Protein AF-A0A968FRR5-F1 (afdb_monomer_lite)

Radius of gyration: 16.45 Å; chains: 1; bounding box: 32×33×42 Å

Sequence (83 aa):
MKIYGIDFTSAPGKRKPVTLAVGELRNKQLTLKEIHAVTHWEEFETFLNRKGPWMAGMDFPFGLPGSFLSTVGLPHDWKKYVS

Structure (mmCIF, N/CA/C/O backbone):
data_AF-A0A968FRR5-F1
#
_entry.id   AF-A0A968FRR5-F1
#
loop_
_atom_site.group_PDB
_atom_site.id
_atom_site.type_symbol
_atom_site.label_atom_id
_atom_site.label_alt_id
_atom_site.label_comp_id
_atom_site.label_asym_id
_atom_site.label_entity_id
_atom_site.label_seq_id
_atom_site.pdbx_PDB_ins_code
_atom_site.Cartn_x
_atom_site.Cartn_y
_atom_site.Cartn_z
_atom_site.occupancy
_atom_site.B_iso_or_equiv
_atom_site.auth_seq_id
_atom_site.auth_comp_id
_atom_site.auth_asym_id
_atom_site.auth_atom_id
_atom_site.pdbx_PDB_model_num
ATOM 1 N N . MET A 1 1 ? -13.289 -4.919 11.788 1.00 95.12 1 MET A N 1
ATOM 2 C CA . MET A 1 1 ? -12.014 -5.470 11.273 1.00 95.12 1 MET A CA 1
ATOM 3 C C . MET A 1 1 ? -11.189 -4.339 10.678 1.00 95.12 1 MET A C 1
ATOM 5 O O . MET A 1 1 ? -11.775 -3.455 10.063 1.00 95.12 1 MET A O 1
ATOM 9 N N . LYS A 1 2 ? -9.864 -4.333 10.871 1.00 97.12 2 LYS A N 1
ATOM 10 C CA . LYS A 1 2 ? -8.977 -3.368 10.204 1.00 97.12 2 LYS A CA 1
ATOM 11 C C . LYS A 1 2 ? -8.678 -3.842 8.783 1.00 97.12 2 LYS A C 1
ATOM 13 O O . LYS A 1 2 ? -8.267 -4.989 8.603 1.00 97.12 2 LYS A O 1
ATOM 18 N N . ILE A 1 3 ? -8.919 -2.973 7.807 1.00 97.88 3 ILE A N 1
ATOM 19 C CA . ILE A 1 3 ? -8.584 -3.201 6.399 1.00 97.88 3 ILE A CA 1
ATOM 20 C C . ILE A 1 3 ? -7.659 -2.076 5.961 1.00 97.88 3 ILE A C 1
ATOM 22 O O . ILE A 1 3 ? -7.939 -0.921 6.254 1.00 97.88 3 ILE A O 1
ATOM 26 N N . TYR A 1 4 ? -6.577 -2.402 5.272 1.00 98.19 4 TYR A N 1
ATOM 27 C CA . TYR A 1 4 ? -5.630 -1.426 4.758 1.00 98.19 4 TYR A CA 1
ATOM 28 C C . TYR A 1 4 ? -5.642 -1.424 3.229 1.00 98.19 4 TYR A C 1
ATOM 30 O O . TYR A 1 4 ? -5.727 -2.481 2.607 1.00 98.19 4 TYR A O 1
ATOM 38 N N . GLY A 1 5 ? -5.576 -0.240 2.630 1.00 97.88 5 GLY A N 1
ATOM 39 C CA . GLY A 1 5 ? -5.284 -0.068 1.207 1.00 97.88 5 GLY A CA 1
ATOM 40 C C . GLY A 1 5 ? -3.893 0.530 1.066 1.00 97.88 5 GLY A C 1
ATOM 41 O O . GLY A 1 5 ? -3.599 1.514 1.742 1.00 97.88 5 GLY A O 1
ATOM 42 N N . ILE A 1 6 ? -3.035 -0.079 0.254 1.00 97.62 6 ILE A N 1
ATOM 43 C CA . ILE A 1 6 ? -1.639 0.336 0.110 1.00 97.62 6 ILE A CA 1
ATOM 44 C C . ILE A 1 6 ? -1.354 0.590 -1.363 1.00 97.62 6 ILE A C 1
ATOM 46 O O . ILE A 1 6 ? -1.382 -0.344 -2.157 1.00 97.62 6 ILE A O 1
ATOM 50 N N . ASP A 1 7 ? -1.066 1.842 -1.701 1.00 95.94 7 ASP A N 1
ATOM 51 C CA . ASP A 1 7 ? -0.463 2.222 -2.981 1.00 95.94 7 ASP A CA 1
ATOM 52 C C . ASP A 1 7 ? 1.055 2.249 -2.786 1.00 95.94 7 ASP A C 1
ATOM 54 O O . ASP A 1 7 ? 1.590 3.049 -2.004 1.00 95.94 7 ASP A O 1
ATOM 58 N N . PHE A 1 8 ? 1.733 1.280 -3.400 1.00 94.88 8 PHE A N 1
ATOM 59 C CA . PHE A 1 8 ? 3.134 1.001 -3.135 1.00 94.88 8 PHE A CA 1
ATOM 60 C C . PHE A 1 8 ? 4.062 1.712 -4.121 1.00 94.88 8 PHE A C 1
ATOM 62 O O . PHE A 1 8 ? 3.834 1.808 -5.324 1.00 94.88 8 PHE A O 1
ATOM 69 N N . THR A 1 9 ? 5.222 2.111 -3.614 1.00 92.56 9 THR A N 1
ATOM 70 C CA . THR A 1 9 ? 6.353 2.559 -4.420 1.00 92.56 9 THR A CA 1
ATOM 71 C C . THR A 1 9 ? 7.610 1.844 -3.952 1.00 92.56 9 THR A C 1
ATOM 73 O O . THR A 1 9 ? 7.856 1.722 -2.756 1.00 92.56 9 THR A O 1
ATOM 76 N N . SER A 1 10 ? 8.440 1.399 -4.893 1.00 90.31 10 SER A N 1
ATOM 77 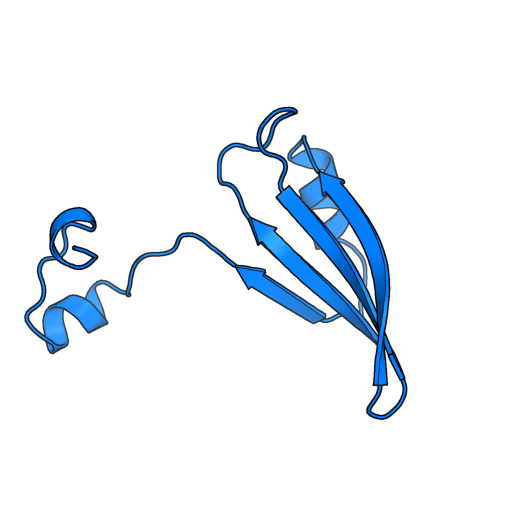C CA . SER A 1 10 ? 9.733 0.770 -4.592 1.00 90.31 10 SER A CA 1
ATOM 78 C C . SER A 1 10 ? 10.815 1.770 -4.165 1.00 90.31 10 SER A C 1
ATOM 80 O O . SER A 1 10 ? 11.924 1.369 -3.828 1.00 90.31 10 SER A O 1
ATOM 82 N N . ALA A 1 11 ? 10.512 3.068 -4.197 1.00 91.94 11 ALA A N 1
ATOM 83 C CA . ALA A 1 11 ? 11.407 4.145 -3.791 1.00 91.94 11 ALA A CA 1
ATOM 84 C C . ALA A 1 11 ? 10.620 5.190 -2.978 1.00 91.94 11 ALA A C 1
ATOM 86 O O . ALA A 1 11 ? 10.272 6.245 -3.520 1.00 91.94 11 ALA A O 1
ATOM 87 N N . PRO A 1 12 ? 10.256 4.882 -1.718 1.00 92.81 12 PRO A N 1
ATOM 88 C CA . PRO A 1 12 ? 9.538 5.807 -0.859 1.00 92.81 12 PRO A CA 1
ATOM 89 C C . PRO A 1 12 ? 10.395 7.033 -0.554 1.00 92.81 12 PRO A C 1
ATOM 91 O O . PRO A 1 12 ? 11.607 6.959 -0.362 1.00 92.81 12 PRO A O 1
ATOM 94 N N . GLY A 1 13 ? 9.742 8.185 -0.523 1.00 94.38 13 GLY A N 1
ATOM 95 C CA . GLY A 1 13 ? 10.351 9.439 -0.113 1.00 94.38 13 GLY A CA 1
ATOM 96 C C . GLY A 1 13 ? 9.329 10.564 -0.120 1.00 94.38 13 GLY A C 1
ATOM 97 O O . GLY A 1 13 ? 8.184 10.383 -0.525 1.00 94.38 13 GLY A O 1
ATOM 98 N N . LYS A 1 14 ? 9.741 11.771 0.279 1.00 93.44 14 LYS A N 1
ATOM 99 C CA . LYS A 1 14 ? 8.824 12.919 0.444 1.00 93.44 14 LYS A CA 1
ATOM 100 C C . LYS A 1 14 ? 7.977 13.245 -0.793 1.00 93.44 14 LYS A C 1
ATOM 102 O O . LYS A 1 14 ? 6.855 13.710 -0.655 1.00 93.44 14 LYS A O 1
ATOM 107 N N . ARG A 1 15 ? 8.522 13.027 -1.996 1.00 94.12 15 ARG A N 1
ATOM 108 C CA . ARG A 1 15 ? 7.837 13.300 -3.274 1.00 94.12 15 ARG A CA 1
ATOM 109 C C . ARG A 1 15 ? 6.959 12.145 -3.763 1.00 94.12 15 ARG A C 1
ATOM 111 O O . ARG A 1 15 ? 6.103 12.371 -4.607 1.00 94.12 15 ARG A O 1
ATOM 118 N N . LYS A 1 16 ? 7.194 10.928 -3.269 1.00 94.12 16 LYS A N 1
ATOM 119 C CA . LYS A 1 16 ? 6.470 9.713 -3.647 1.00 94.12 16 LYS A CA 1
ATOM 120 C C . LYS A 1 16 ? 6.458 8.769 -2.438 1.00 94.12 16 LYS A C 1
ATOM 122 O O . LYS A 1 16 ? 7.341 7.920 -2.339 1.00 94.12 16 LYS A O 1
ATOM 127 N N . PRO A 1 17 ? 5.566 8.981 -1.459 1.00 97.06 17 PRO A N 1
ATOM 128 C CA . PRO A 1 17 ? 5.439 8.084 -0.316 1.00 97.06 17 PRO A CA 1
ATOM 129 C C . PRO A 1 17 ? 4.765 6.769 -0.730 1.00 97.06 17 PRO A C 1
ATOM 131 O O . PRO A 1 17 ? 4.117 6.703 -1.772 1.00 97.06 17 PRO A O 1
ATOM 134 N N . VAL A 1 18 ? 4.872 5.741 0.111 1.00 97.25 18 VAL A N 1
ATOM 135 C CA . VAL A 1 18 ? 3.876 4.661 0.138 1.00 97.25 18 VAL A CA 1
ATOM 136 C C . VAL A 1 18 ? 2.622 5.228 0.803 1.00 97.25 18 VAL A C 1
ATOM 138 O O . VAL A 1 18 ? 2.696 5.754 1.917 1.00 97.25 18 VAL A O 1
ATOM 141 N N . THR A 1 19 ? 1.473 5.145 0.138 1.00 97.56 19 THR A N 1
ATOM 142 C CA . THR A 1 19 ? 0.212 5.655 0.692 1.00 97.56 19 THR A CA 1
ATOM 143 C C . THR A 1 19 ? -0.522 4.526 1.394 1.00 97.56 19 THR A C 1
ATOM 145 O O . THR A 1 19 ? -0.815 3.502 0.784 1.00 97.56 19 THR A O 1
ATOM 148 N N . LEU A 1 20 ? -0.844 4.716 2.672 1.00 97.69 20 LEU A N 1
ATOM 149 C CA . LEU A 1 20 ? -1.514 3.721 3.500 1.00 97.69 20 LEU A CA 1
ATOM 150 C C . LEU A 1 20 ? -2.865 4.251 3.981 1.00 97.69 20 LEU A C 1
ATOM 152 O O . LEU A 1 20 ? -2.945 5.074 4.891 1.00 97.69 20 LEU A O 1
ATOM 156 N N . ALA A 1 21 ? -3.936 3.752 3.377 1.00 98.31 21 ALA A N 1
ATOM 157 C CA . ALA A 1 21 ? -5.308 4.007 3.781 1.00 98.31 21 ALA A CA 1
ATOM 158 C C . ALA A 1 21 ? -5.714 3.051 4.911 1.00 98.31 21 ALA A C 1
ATOM 160 O O . ALA A 1 21 ? -5.604 1.832 4.780 1.00 98.31 21 ALA A O 1
ATOM 161 N N . VAL A 1 22 ? -6.216 3.596 6.017 1.00 98.00 22 VAL A N 1
ATOM 162 C CA . VAL A 1 22 ? -6.718 2.838 7.166 1.00 98.00 22 VAL A CA 1
ATOM 163 C C . VAL A 1 22 ? -8.233 2.780 7.100 1.00 98.00 22 VAL A C 1
ATOM 165 O O . VAL A 1 22 ? -8.920 3.774 7.320 1.00 98.00 22 VAL A O 1
ATOM 168 N N . GLY A 1 23 ? -8.760 1.596 6.840 1.00 98.06 23 GLY A N 1
ATOM 169 C CA . GLY A 1 23 ? -10.179 1.292 6.832 1.00 98.06 23 GLY A CA 1
ATOM 170 C C . GLY A 1 23 ? -10.627 0.539 8.082 1.00 98.06 23 GLY A C 1
ATOM 171 O O . GLY A 1 23 ? -9.898 -0.254 8.689 1.00 98.06 23 GLY A O 1
ATOM 172 N N . GLU A 1 24 ? -11.880 0.757 8.452 1.00 98.06 24 GLU A N 1
ATOM 173 C CA . GLU A 1 24 ? -12.581 -0.041 9.444 1.00 98.06 24 GLU A CA 1
ATOM 174 C C . GLU A 1 24 ? -13.829 -0.656 8.811 1.00 98.06 24 GLU A C 1
ATOM 176 O O . GLU A 1 24 ? -14.759 0.051 8.431 1.00 98.06 24 GLU A O 1
ATOM 181 N N . LEU A 1 25 ? -13.838 -1.984 8.694 1.00 97.38 25 LEU A N 1
ATOM 182 C CA . LEU A 1 25 ? -14.990 -2.746 8.224 1.00 97.38 25 LEU A CA 1
ATOM 183 C C . LEU A 1 25 ? -15.864 -3.142 9.418 1.00 97.38 25 LEU A C 1
ATOM 185 O O . LEU A 1 25 ? -15.405 -3.858 10.322 1.00 97.38 25 LEU A O 1
ATOM 189 N N . ARG A 1 26 ? -17.122 -2.698 9.405 1.00 96.88 26 ARG A N 1
ATOM 190 C CA . ARG A 1 26 ? -18.181 -3.113 10.335 1.00 96.88 26 ARG A CA 1
ATOM 191 C C . ARG A 1 26 ? -19.380 -3.592 9.522 1.00 96.88 26 ARG A C 1
ATOM 193 O O . ARG A 1 26 ? -19.908 -2.852 8.697 1.00 96.88 26 ARG A O 1
ATOM 200 N N . ASN A 1 27 ? -19.818 -4.829 9.751 1.00 95.00 27 ASN A N 1
ATOM 201 C CA . ASN A 1 27 ? -20.837 -5.490 8.931 1.00 95.00 27 ASN A CA 1
ATOM 202 C C . ASN A 1 27 ? -20.465 -5.434 7.435 1.00 95.00 27 ASN A C 1
ATOM 204 O O . ASN A 1 27 ? -19.459 -6.014 7.037 1.00 95.00 27 ASN A O 1
ATOM 208 N N . LYS A 1 28 ? -21.246 -4.718 6.619 1.00 95.31 28 LYS A N 1
ATOM 209 C CA . LYS A 1 28 ? -21.011 -4.517 5.177 1.00 95.31 28 LYS A CA 1
ATOM 210 C C . LYS A 1 28 ? -20.543 -3.099 4.830 1.00 95.31 28 LYS A C 1
ATOM 212 O O . LYS A 1 28 ? -20.536 -2.730 3.662 1.00 95.31 28 LYS A O 1
ATOM 217 N N . GLN A 1 29 ? -20.184 -2.296 5.830 1.00 97.75 29 GLN A N 1
ATOM 218 C CA . GLN A 1 29 ? -19.739 -0.921 5.640 1.00 97.75 29 GLN A CA 1
ATOM 219 C C . 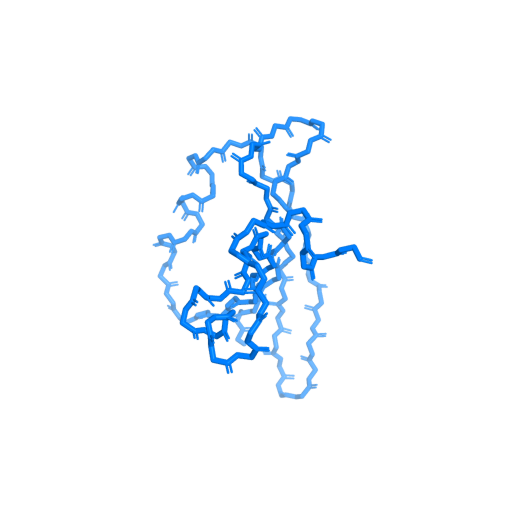GLN A 1 29 ? -18.247 -0.806 5.941 1.00 97.75 29 GLN A C 1
ATOM 221 O O . GLN A 1 29 ? -17.802 -1.09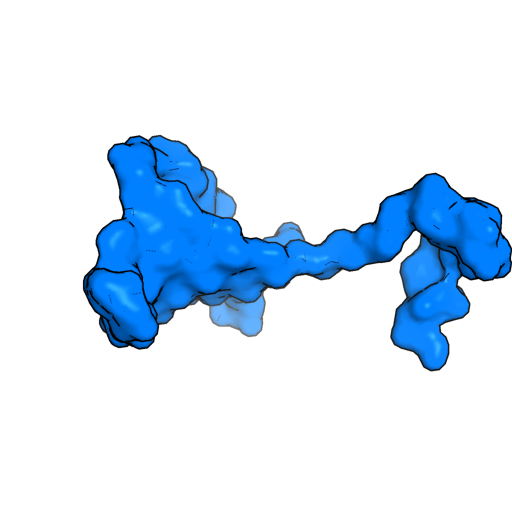1 7.055 1.00 97.75 29 GLN A O 1
ATOM 226 N N . LEU A 1 30 ? -17.487 -0.378 4.935 1.00 97.31 30 LEU A N 1
ATOM 227 C CA . LEU A 1 30 ? -16.086 -0.010 5.074 1.00 97.31 30 LEU A CA 1
ATOM 228 C C . LEU A 1 30 ? -15.987 1.510 5.198 1.00 97.31 30 LEU A C 1
ATOM 230 O O . LEU A 1 30 ? -16.383 2.232 4.287 1.00 97.31 30 LEU A O 1
ATOM 234 N N . THR A 1 31 ? -15.433 1.981 6.310 1.00 98.31 31 THR A N 1
ATOM 235 C CA . THR A 1 31 ? -15.205 3.408 6.544 1.00 98.31 31 THR A CA 1
ATOM 236 C C . THR A 1 31 ? -13.716 3.699 6.482 1.00 98.31 31 THR A C 1
ATOM 238 O O . THR A 1 31 ? -12.945 3.118 7.247 1.00 98.31 31 THR A O 1
ATOM 241 N N . LEU A 1 32 ? -13.311 4.621 5.608 1.00 98.12 32 LEU A N 1
ATOM 242 C CA . LEU A 1 32 ? -11.962 5.176 5.617 1.00 98.12 32 LEU A CA 1
ATOM 243 C C . LEU A 1 32 ? -11.797 6.065 6.855 1.00 98.12 32 LEU A C 1
ATOM 245 O O . LEU A 1 32 ? -12.589 6.976 7.084 1.00 98.12 32 LEU A O 1
ATOM 249 N N . LYS A 1 33 ? -10.794 5.766 7.675 1.00 98.25 33 LYS A N 1
ATOM 250 C CA . LYS A 1 33 ? -10.506 6.474 8.924 1.00 98.25 33 LYS A CA 1
ATOM 251 C C . LYS A 1 33 ? -9.382 7.478 8.726 1.00 98.25 33 LYS A C 1
ATOM 253 O O . LYS A 1 33 ? -9.536 8.631 9.103 1.00 98.25 33 LYS A O 1
ATOM 258 N N . GLU A 1 34 ? -8.273 7.031 8.145 1.00 97.62 34 GLU A N 1
ATOM 259 C CA . GLU A 1 34 ? -7.033 7.804 8.036 1.00 97.62 34 GLU A CA 1
ATOM 260 C C . GLU A 1 34 ? -6.297 7.445 6.739 1.00 97.62 34 GLU A C 1
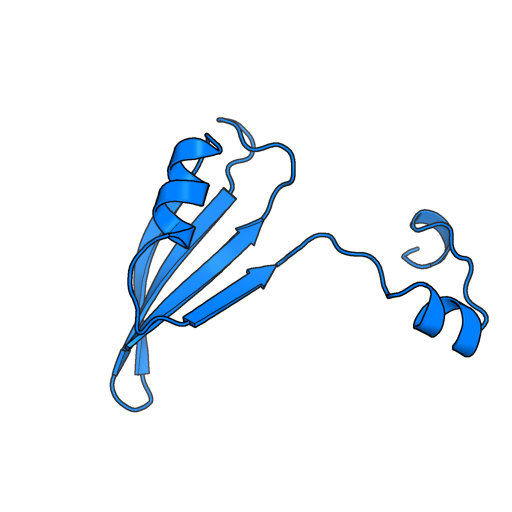ATOM 262 O O . GLU A 1 34 ? -6.478 6.352 6.199 1.00 97.62 34 GLU A O 1
ATOM 267 N N . ILE A 1 35 ? -5.456 8.358 6.250 1.00 97.88 35 ILE A N 1
ATOM 268 C CA . ILE A 1 35 ? -4.479 8.097 5.188 1.00 97.88 35 ILE A CA 1
ATOM 269 C C . ILE A 1 35 ? -3.119 8.559 5.706 1.00 97.88 35 ILE A C 1
ATOM 271 O O . ILE A 1 35 ? -2.965 9.716 6.097 1.00 97.88 35 ILE A O 1
ATOM 275 N N . HIS A 1 36 ? -2.135 7.666 5.689 1.00 96.81 36 HIS A N 1
ATOM 276 C CA . HIS A 1 36 ? -0.757 7.971 6.054 1.00 96.81 36 HIS A CA 1
ATOM 277 C C . HIS A 1 36 ? 0.130 7.989 4.813 1.00 96.81 36 HIS A C 1
ATOM 279 O O . HIS A 1 36 ? 0.046 7.101 3.965 1.00 96.81 36 HIS A O 1
ATOM 285 N N . ALA A 1 37 ? 1.014 8.979 4.743 1.00 97.56 37 ALA A N 1
ATOM 286 C CA . ALA A 1 37 ? 2.116 9.003 3.796 1.00 97.56 37 ALA A CA 1
ATOM 287 C C . ALA A 1 37 ? 3.360 8.430 4.483 1.00 97.56 37 ALA A C 1
ATOM 289 O O . ALA A 1 37 ? 3.937 9.074 5.357 1.00 97.56 37 ALA A O 1
ATOM 290 N N . VAL A 1 38 ? 3.764 7.226 4.089 1.00 97.38 38 VAL A N 1
ATOM 291 C CA . VAL A 1 38 ? 4.946 6.550 4.624 1.00 97.38 38 VAL A CA 1
ATOM 292 C C . VAL A 1 38 ? 6.134 6.855 3.719 1.00 97.38 38 VAL A C 1
ATOM 294 O O . VAL A 1 38 ? 6.143 6.506 2.538 1.00 97.38 38 VAL A O 1
ATOM 297 N N . THR A 1 39 ? 7.129 7.556 4.261 1.00 97.06 39 THR A N 1
ATOM 298 C CA . THR A 1 39 ? 8.281 8.045 3.476 1.00 97.06 39 THR A CA 1
ATOM 299 C C . THR A 1 39 ? 9.575 7.277 3.729 1.00 97.06 39 THR A C 1
ATOM 301 O O . THR A 1 39 ? 10.524 7.468 2.972 1.00 97.06 39 THR A O 1
ATOM 304 N N . HIS A 1 40 ? 9.591 6.388 4.727 1.00 94.88 40 HIS A N 1
ATOM 305 C CA . HIS A 1 40 ? 10.741 5.567 5.109 1.00 94.88 40 HIS A CA 1
ATOM 306 C C . HIS A 1 40 ? 10.342 4.097 5.250 1.00 94.88 40 HIS A C 1
ATOM 308 O O . HIS A 1 40 ? 9.187 3.777 5.549 1.00 94.88 40 HIS A O 1
ATOM 314 N N . TRP A 1 41 ? 11.301 3.198 5.038 1.00 94.12 41 TRP A N 1
ATOM 315 C CA . TRP A 1 41 ? 11.050 1.758 5.070 1.00 94.12 41 TRP A CA 1
ATOM 316 C C . TRP A 1 41 ? 10.739 1.252 6.473 1.00 94.12 41 TRP A C 1
ATOM 318 O O . TRP A 1 41 ? 9.829 0.448 6.636 1.00 94.12 41 TRP A O 1
ATOM 328 N N . GLU A 1 42 ? 11.409 1.787 7.488 1.00 96.00 42 GLU A N 1
ATOM 329 C CA . GLU A 1 42 ? 11.257 1.394 8.888 1.00 96.00 42 GLU A CA 1
ATOM 330 C C . GLU A 1 42 ? 9.810 1.580 9.371 1.00 96.00 42 GLU A C 1
ATOM 332 O O . GLU A 1 42 ? 9.260 0.748 10.097 1.00 96.00 42 GLU A O 1
ATOM 337 N N . GLU A 1 43 ? 9.157 2.655 8.926 1.00 94.94 43 GLU A N 1
ATOM 338 C CA . GLU A 1 43 ? 7.747 2.929 9.209 1.00 94.94 43 GLU A CA 1
ATOM 339 C C . GLU A 1 43 ? 6.826 1.892 8.542 1.00 94.9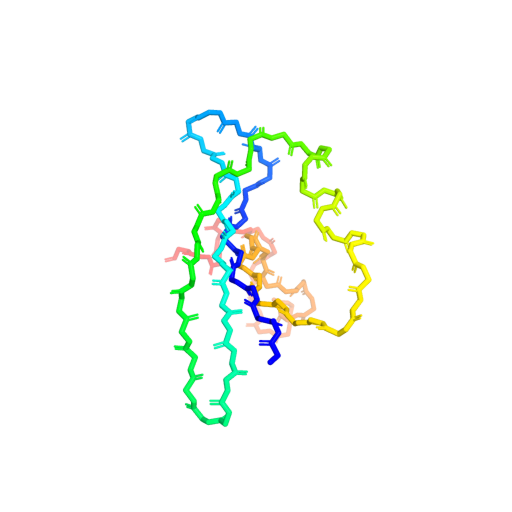4 43 GLU A C 1
ATOM 341 O O . GLU A 1 43 ? 5.881 1.397 9.166 1.00 94.94 43 GLU A O 1
ATOM 346 N N . PHE A 1 44 ? 7.114 1.530 7.287 1.00 95.38 44 PHE A N 1
ATOM 347 C CA . PHE A 1 44 ? 6.343 0.533 6.544 1.00 95.38 44 PHE A CA 1
ATOM 348 C C . PHE A 1 44 ? 6.517 -0.875 7.131 1.00 95.38 44 PHE A C 1
ATOM 350 O O . PHE A 1 44 ? 5.537 -1.586 7.347 1.00 95.38 44 PHE A O 1
ATOM 357 N N . GLU A 1 45 ? 7.744 -1.261 7.476 1.00 96.25 45 GLU A N 1
ATOM 358 C CA . GLU A 1 45 ? 8.055 -2.534 8.131 1.00 96.25 45 GLU A CA 1
ATOM 359 C C . GLU A 1 45 ? 7.418 -2.629 9.519 1.00 96.25 45 GLU A C 1
ATOM 361 O O . GLU A 1 45 ? 6.849 -3.662 9.882 1.00 96.25 45 GLU A O 1
ATOM 366 N N . THR A 1 46 ? 7.447 -1.537 10.288 1.00 96.12 46 THR A N 1
ATOM 367 C CA . THR A 1 46 ? 6.747 -1.457 11.576 1.00 96.12 46 THR A CA 1
ATOM 368 C C . THR A 1 46 ? 5.251 -1.690 11.394 1.00 96.12 46 THR A C 1
ATOM 370 O O . THR A 1 46 ? 4.630 -2.378 12.206 1.00 96.12 46 THR A O 1
ATOM 373 N N . PHE A 1 47 ? 4.655 -1.148 10.327 1.00 94.94 47 PHE A N 1
ATOM 374 C CA . PHE A 1 47 ? 3.265 -1.422 9.979 1.00 94.94 47 PHE A CA 1
ATOM 375 C C . PHE A 1 47 ? 3.029 -2.905 9.644 1.00 94.94 47 PHE A C 1
ATOM 377 O O . PHE A 1 47 ? 2.107 -3.498 10.207 1.00 94.94 47 PHE A O 1
ATOM 384 N N . LEU A 1 48 ? 3.862 -3.514 8.793 1.00 95.19 48 LEU A N 1
ATOM 385 C CA . LEU A 1 48 ? 3.719 -4.918 8.385 1.00 95.19 48 LEU A CA 1
ATOM 386 C C . LEU A 1 48 ? 3.837 -5.894 9.566 1.00 95.19 48 LEU A C 1
ATOM 388 O O . LEU A 1 48 ? 3.149 -6.911 9.596 1.00 95.19 48 LEU A O 1
ATOM 392 N N . ASN A 1 49 ? 4.657 -5.564 10.567 1.00 96.81 49 ASN A N 1
ATOM 393 C CA . ASN A 1 49 ? 4.851 -6.384 11.766 1.00 96.81 49 ASN A CA 1
ATOM 394 C C . ASN A 1 49 ? 3.743 -6.228 12.827 1.00 96.81 49 ASN A C 1
ATOM 396 O O . ASN A 1 49 ? 3.798 -6.864 13.886 1.00 96.81 49 ASN A O 1
ATOM 400 N N . ARG A 1 50 ? 2.721 -5.392 12.591 1.00 94.81 50 ARG A N 1
ATOM 401 C CA . ARG A 1 50 ? 1.610 -5.225 13.540 1.00 94.81 50 ARG A CA 1
ATOM 402 C C . ARG A 1 50 ? 0.847 -6.533 13.709 1.00 94.81 50 ARG A C 1
ATOM 404 O O . ARG A 1 50 ? 0.448 -7.174 12.739 1.00 94.81 50 ARG A O 1
ATOM 411 N N . LYS A 1 51 ? 0.562 -6.896 14.960 1.00 94.62 51 LYS A N 1
ATOM 412 C CA . LYS A 1 51 ? -0.242 -8.083 15.268 1.00 94.62 51 LYS A CA 1
ATOM 413 C C . LYS A 1 51 ? -1.668 -7.936 14.723 1.00 94.62 51 LYS A C 1
ATOM 415 O O . LYS A 1 51 ? -2.279 -6.872 14.817 1.00 94.62 51 LYS A O 1
ATOM 420 N N . GLY A 1 52 ? -2.173 -9.023 14.145 1.00 92.50 52 GLY A N 1
ATOM 421 C CA . GLY A 1 52 ? -3.526 -9.127 13.605 1.00 92.50 52 GLY A CA 1
ATOM 422 C C . GLY A 1 52 ? -4.630 -9.225 14.672 1.00 92.50 52 GLY A C 1
ATOM 423 O O . GLY A 1 52 ? -4.335 -9.262 15.867 1.00 92.50 52 GLY A O 1
ATOM 424 N N . PRO A 1 53 ? -5.906 -9.301 14.243 1.00 93.25 53 PRO A N 1
ATOM 425 C CA . PRO A 1 53 ? -6.327 -9.507 12.856 1.00 93.25 53 PRO A CA 1
ATOM 426 C C . PRO A 1 53 ? -6.455 -8.203 12.054 1.00 93.25 53 PRO A C 1
ATOM 428 O O . PRO A 1 53 ? -7.149 -7.262 12.448 1.00 93.25 53 PRO A O 1
ATOM 431 N N . TRP A 1 54 ? -5.842 -8.188 10.873 1.00 96.75 54 TRP A N 1
ATOM 432 C CA . TRP A 1 54 ? -6.047 -7.176 9.842 1.00 96.75 54 TRP A CA 1
ATOM 433 C C . TRP A 1 54 ? -5.870 -7.795 8.452 1.00 96.75 54 TRP A C 1
ATOM 435 O O . TRP A 1 54 ? -5.309 -8.878 8.317 1.00 96.75 54 TRP A O 1
ATOM 445 N N . MET A 1 55 ? -6.378 -7.114 7.427 1.00 96.81 55 MET A N 1
ATOM 446 C CA . MET A 1 55 ? -6.188 -7.470 6.017 1.00 96.81 55 MET A CA 1
ATOM 447 C C . MET A 1 55 ? -5.691 -6.246 5.256 1.00 96.81 55 MET A C 1
ATOM 449 O O . MET A 1 55 ? -6.040 -5.126 5.622 1.00 96.81 55 MET A O 1
ATOM 453 N N . ALA A 1 56 ? -4.893 -6.444 4.210 1.00 96.81 56 ALA A N 1
ATOM 454 C CA . ALA A 1 56 ? -4.467 -5.365 3.332 1.00 96.81 56 ALA A CA 1
ATOM 455 C C . ALA A 1 56 ? -4.636 -5.753 1.861 1.00 96.81 56 ALA A C 1
ATOM 457 O O . ALA A 1 56 ? -4.289 -6.867 1.476 1.00 96.81 56 ALA A O 1
ATOM 458 N N . GLY A 1 57 ? -5.147 -4.821 1.059 1.00 96.12 57 GLY A N 1
ATOM 459 C CA . GLY A 1 57 ? -4.982 -4.823 -0.392 1.00 96.12 57 GLY A CA 1
ATOM 460 C C . GLY A 1 57 ? -3.772 -3.965 -0.750 1.00 96.12 57 GLY A C 1
ATOM 461 O O . GLY A 1 57 ? -3.650 -2.849 -0.243 1.00 96.12 57 GLY A O 1
ATOM 462 N N . MET A 1 58 ? -2.873 -4.493 -1.579 1.00 94.38 58 MET A N 1
ATOM 463 C CA . MET A 1 58 ? -1.620 -3.833 -1.949 1.00 94.38 58 MET A CA 1
ATOM 464 C C . MET A 1 58 ? -1.528 -3.726 -3.471 1.00 94.38 58 MET A C 1
ATOM 466 O O . MET A 1 58 ? -1.575 -4.748 -4.156 1.00 94.38 58 MET A O 1
ATOM 470 N N . ASP A 1 59 ? -1.405 -2.502 -3.979 1.00 91.50 59 ASP A N 1
ATOM 471 C CA . ASP A 1 59 ? -1.096 -2.217 -5.377 1.00 91.50 59 ASP A CA 1
ATOM 472 C C . ASP A 1 59 ? 0.422 -2.233 -5.555 1.00 91.50 59 ASP A C 1
ATOM 474 O O . ASP A 1 59 ? 1.112 -1.249 -5.285 1.00 91.50 59 ASP A O 1
ATOM 478 N N . PHE A 1 60 ? 0.954 -3.399 -5.916 1.00 87.94 60 PHE A N 1
ATOM 479 C CA . PHE A 1 60 ? 2.362 -3.549 -6.242 1.00 87.94 60 PHE A CA 1
ATOM 480 C C . PHE A 1 60 ? 2.577 -3.368 -7.744 1.00 87.94 60 PHE A C 1
ATOM 482 O O . PHE A 1 60 ? 1.828 -3.943 -8.534 1.00 87.94 60 PHE A O 1
ATOM 489 N N . PRO A 1 61 ? 3.667 -2.702 -8.164 1.00 79.12 61 PRO A N 1
ATOM 490 C CA . PRO A 1 61 ? 4.027 -2.562 -9.571 1.00 79.12 61 PRO A CA 1
ATOM 491 C C . PRO A 1 61 ? 4.650 -3.862 -10.113 1.00 79.12 61 PRO A C 1
ATOM 493 O O . PRO A 1 61 ? 5.741 -3.854 -10.686 1.00 79.12 61 PRO A O 1
ATOM 496 N N . PHE A 1 62 ? 4.011 -5.006 -9.866 1.00 77.94 62 PHE A N 1
ATOM 497 C CA . PHE A 1 62 ? 4.470 -6.291 -10.365 1.00 77.94 62 PHE A CA 1
ATOM 498 C C . PHE A 1 62 ? 4.019 -6.498 -11.806 1.00 77.94 62 PHE A C 1
ATOM 500 O O . PHE A 1 62 ? 2.875 -6.242 -12.177 1.00 77.94 62 PHE A O 1
ATOM 507 N N . GLY A 1 63 ? 4.949 -7.013 -12.607 1.00 79.94 63 GLY A N 1
ATOM 508 C CA . GLY A 1 63 ? 4.643 -7.570 -13.912 1.00 79.94 63 GLY A CA 1
ATOM 509 C C . GLY A 1 63 ? 3.771 -8.812 -13.821 1.00 79.94 63 GLY A C 1
ATOM 510 O O . GLY A 1 63 ? 3.655 -9.447 -12.770 1.00 79.94 63 GLY A O 1
ATOM 511 N N . LEU A 1 64 ? 3.198 -9.201 -14.957 1.00 86.38 64 LEU A N 1
ATOM 512 C CA . LEU A 1 64 ? 2.578 -10.514 -15.071 1.00 86.38 64 LEU A CA 1
ATOM 513 C C . LEU A 1 64 ? 3.653 -11.598 -14.859 1.00 86.38 64 LEU A C 1
ATOM 515 O O . LEU A 1 64 ? 4.789 -11.422 -15.313 1.00 86.3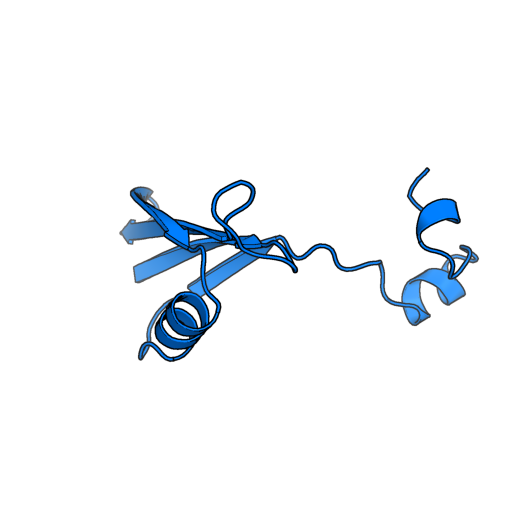8 64 LEU A O 1
ATOM 519 N N . PRO A 1 65 ? 3.335 -12.724 -14.192 1.00 88.31 65 PRO A N 1
ATOM 520 C CA . PRO A 1 65 ? 4.293 -13.807 -13.998 1.00 88.31 65 PRO A CA 1
ATOM 521 C C . PRO A 1 65 ? 4.886 -14.289 -15.327 1.00 88.31 65 PRO A C 1
ATOM 523 O O . PRO A 1 65 ? 4.163 -14.469 -16.306 1.00 88.31 65 PRO A O 1
ATOM 526 N N . GLY A 1 66 ? 6.188 -14.585 -15.357 1.00 89.81 66 GLY A N 1
ATOM 527 C CA . GLY A 1 66 ? 6.853 -15.055 -16.581 1.00 89.81 66 GLY A CA 1
ATOM 528 C C . GLY A 1 66 ? 6.239 -16.337 -17.163 1.00 89.81 66 GLY A C 1
ATOM 529 O O . GLY A 1 66 ? 6.204 -16.522 -18.381 1.00 89.81 66 GLY A O 1
ATOM 530 N N . SER A 1 67 ? 5.685 -17.207 -16.314 1.00 94.00 67 SER A N 1
ATOM 531 C CA . SER A 1 67 ? 4.936 -18.395 -16.746 1.00 94.00 67 SER A CA 1
ATOM 532 C C . SER A 1 67 ? 3.656 -18.036 -17.505 1.00 94.00 67 SER A C 1
ATOM 534 O O . SER A 1 67 ? 3.359 -18.657 -18.526 1.00 94.00 67 SER A O 1
ATOM 536 N N . PHE A 1 68 ? 2.931 -17.006 -17.056 1.00 92.38 68 PHE A N 1
ATOM 537 C CA . PHE A 1 68 ? 1.763 -16.483 -17.759 1.00 92.38 68 PHE A CA 1
ATOM 538 C C . PHE A 1 68 ? 2.175 -15.933 -19.123 1.00 92.38 68 PHE A C 1
ATOM 540 O O . PHE A 1 68 ? 1.643 -16.388 -20.131 1.00 92.38 68 PHE A O 1
ATOM 547 N N . LEU A 1 69 ? 3.179 -15.046 -19.162 1.00 94.06 69 LEU A N 1
ATOM 548 C CA . LEU A 1 69 ? 3.686 -14.447 -20.404 1.00 94.06 69 LEU A CA 1
ATOM 549 C C . LEU A 1 69 ? 4.075 -15.516 -21.435 1.00 94.06 69 LEU A C 1
ATOM 551 O O . LEU A 1 69 ? 3.660 -15.440 -22.587 1.00 94.06 69 LEU A O 1
ATOM 555 N N . SER A 1 70 ? 4.781 -16.563 -20.997 1.00 95.00 70 SER A N 1
ATOM 556 C CA . SER A 1 70 ? 5.163 -17.694 -21.858 1.00 95.00 70 SER A CA 1
ATOM 557 C C . SER A 1 70 ? 3.954 -18.457 -22.402 1.00 95.00 70 SER A C 1
ATOM 559 O O . SER A 1 70 ? 3.942 -18.833 -23.569 1.00 95.00 70 SER A O 1
ATOM 561 N N . THR A 1 71 ? 2.930 -18.671 -21.569 1.00 96.25 71 THR A N 1
ATOM 562 C CA . THR A 1 71 ? 1.717 -19.419 -21.942 1.00 96.25 71 THR A CA 1
ATOM 563 C C . THR A 1 71 ? 0.900 -18.684 -23.001 1.00 96.25 71 THR A C 1
ATOM 565 O O . THR A 1 71 ? 0.362 -19.312 -23.908 1.00 96.25 71 THR A O 1
ATOM 568 N N . VAL A 1 72 ? 0.818 -17.355 -22.906 1.00 94.75 72 VAL A N 1
ATOM 569 C CA . VAL A 1 72 ? 0.052 -16.526 -23.851 1.00 94.75 72 VAL A CA 1
ATOM 570 C C . VAL A 1 72 ? 0.888 -16.008 -25.028 1.00 94.75 72 VAL A C 1
ATOM 572 O O . VAL A 1 72 ? 0.373 -15.274 -25.865 1.00 94.75 72 VAL A O 1
ATOM 575 N N . GLY A 1 73 ? 2.172 -16.377 -25.105 1.00 93.88 73 GLY A N 1
ATOM 576 C CA . GLY A 1 73 ? 3.076 -15.966 -26.183 1.00 93.88 73 GLY A CA 1
ATOM 577 C C . GLY A 1 73 ? 3.493 -14.491 -26.140 1.00 93.88 73 GLY A C 1
ATOM 578 O O . GLY A 1 73 ? 3.886 -13.942 -27.169 1.00 93.88 73 GLY A O 1
ATOM 579 N N . LEU A 1 74 ? 3.412 -13.839 -24.976 1.00 93.44 74 LEU A N 1
ATOM 580 C CA . LEU A 1 74 ? 3.845 -12.453 -24.799 1.00 93.44 74 LEU A CA 1
ATOM 581 C C . LEU A 1 74 ? 5.356 -12.359 -24.507 1.00 93.44 74 LEU A C 1
ATOM 583 O O . LEU A 1 74 ? 5.939 -13.271 -23.910 1.00 93.44 74 LEU A O 1
ATOM 587 N N . PRO A 1 75 ? 6.015 -11.246 -24.883 1.00 91.38 75 PRO A N 1
ATOM 588 C CA . PRO A 1 75 ? 7.405 -10.990 -24.518 1.00 91.38 75 PRO A CA 1
ATOM 589 C C . PRO A 1 75 ? 7.600 -10.950 -22.999 1.00 91.38 75 PRO A C 1
ATOM 591 O O . PRO A 1 75 ? 6.720 -10.521 -22.266 1.00 91.38 75 PRO A O 1
ATOM 594 N N . HIS A 1 76 ? 8.789 -11.319 -22.523 1.00 89.56 76 HIS A N 1
ATOM 595 C CA . HIS A 1 76 ? 9.144 -11.207 -21.097 1.00 89.56 76 HIS A CA 1
ATOM 596 C C . HIS A 1 76 ? 9.627 -9.807 -20.694 1.00 89.56 76 HIS A C 1
ATOM 598 O O . HIS A 1 76 ? 9.768 -9.509 -19.512 1.00 89.56 76 HIS A O 1
ATOM 604 N N . ASP A 1 77 ? 9.875 -8.935 -21.670 1.00 87.06 77 ASP A N 1
ATOM 605 C CA . ASP A 1 77 ? 10.247 -7.543 -21.432 1.00 87.06 77 ASP A CA 1
ATOM 606 C C . ASP A 1 77 ? 9.002 -6.713 -21.094 1.00 87.06 77 ASP A C 1
ATOM 608 O O . ASP A 1 77 ? 8.129 -6.560 -21.947 1.00 87.06 77 ASP A O 1
ATOM 612 N N . TRP A 1 78 ? 8.942 -6.160 -19.874 1.00 84.44 78 TRP A N 1
ATOM 613 C CA . TRP A 1 78 ? 7.810 -5.364 -19.366 1.00 84.44 78 TRP A CA 1
ATOM 614 C C . TRP A 1 78 ? 7.314 -4.344 -20.385 1.00 84.44 78 TRP A C 1
ATOM 616 O O . TRP A 1 78 ? 6.133 -4.330 -20.718 1.00 84.44 78 TRP A O 1
ATOM 626 N N . LYS A 1 79 ? 8.228 -3.549 -20.957 1.00 85.12 79 LYS A N 1
ATOM 627 C CA . LYS A 1 79 ? 7.873 -2.485 -21.907 1.00 85.12 79 LYS A CA 1
ATOM 628 C C . LYS A 1 79 ? 7.139 -2.987 -23.148 1.00 85.12 79 LYS A C 1
ATOM 630 O O . LYS A 1 79 ? 6.439 -2.194 -23.759 1.00 85.12 79 LYS A O 1
ATOM 635 N N . LYS A 1 80 ? 7.307 -4.255 -23.529 1.00 86.75 80 LYS A N 1
ATOM 636 C CA . LYS A 1 80 ? 6.728 -4.823 -24.753 1.00 86.75 80 LYS A CA 1
ATOM 637 C C . LYS A 1 80 ? 5.338 -5.422 -24.568 1.00 86.75 80 LYS A C 1
ATOM 639 O O . LYS A 1 80 ? 4.711 -5.723 -25.575 1.00 86.75 80 LYS A O 1
ATOM 644 N N . TYR A 1 81 ? 4.880 -5.651 -23.335 1.00 84.81 81 TYR A N 1
ATOM 645 C CA . TYR A 1 81 ? 3.551 -6.233 -23.084 1.00 84.81 81 TYR A CA 1
ATOM 646 C C . TYR A 1 81 ? 2.595 -5.313 -22.320 1.00 84.81 81 TYR A C 1
ATOM 648 O O . TYR A 1 81 ? 1.444 -5.680 -22.103 1.00 84.81 81 TYR A O 1
ATOM 656 N N . VAL A 1 82 ? 3.059 -4.135 -21.905 1.00 80.94 82 VAL A N 1
ATOM 657 C CA . VAL A 1 82 ? 2.231 -3.110 -21.242 1.00 80.94 82 VAL A CA 1
ATOM 658 C C . VAL A 1 82 ? 1.890 -1.920 -22.139 1.00 80.94 82 VAL A C 1
ATOM 660 O O . VAL A 1 82 ? 1.191 -1.012 -21.696 1.00 80.94 82 VAL A O 1
ATOM 663 N N . SER A 1 83 ? 2.412 -1.911 -23.366 1.00 68.69 83 SER A N 1
ATOM 664 C CA . SER A 1 83 ? 2.138 -0.937 -24.430 1.00 68.69 83 SER A CA 1
ATOM 665 C C . SER A 1 83 ? 1.169 -1.516 -25.448 1.00 68.69 83 SER A C 1
ATOM 667 O O . SER A 1 83 ? 0.275 -0.770 -25.892 1.00 68.69 83 SER A O 1
#

Secondary structure (DSSP, 8-state):
-EEEEEE--SS-BTTBPEEEEEEEEETTEEEEEEEEEE-SHHHHHHHHT--SSEEEEEE--PPPPHHHHHHHT--SSHHHH--

Foldseek 3Di:
DWEWEWEDDPQAAPVHFTKIWIWDDDDNDIDTDDIDGHRDVVVVVVVVPDDDDYYYDYDDPDDDDPVVCVVVVHDPDRVRPVD

pLDDT: mean 93.53, std 5.44, range [68.69, 98.31]